Protein AF-A0A963W1P2-F1 (afdb_monomer_lite)

pLDDT: mean 92.72, std 7.2, range [45.53, 98.31]

Structure (mmCIF, N/CA/C/O backbone):
data_AF-A0A963W1P2-F1
#
_entry.id   AF-A0A963W1P2-F1
#
loop_
_atom_site.group_PDB
_atom_site.id
_atom_site.type_symbol
_atom_site.label_atom_id
_atom_site.label_alt_id
_atom_site.label_comp_id
_atom_site.label_asym_id
_atom_site.label_entity_id
_atom_site.label_seq_id
_atom_site.pdbx_PDB_ins_code
_atom_site.Cartn_x
_atom_site.Cartn_y
_atom_site.Cartn_z
_atom_site.occupancy
_atom_site.B_iso_or_equiv
_atom_site.auth_seq_id
_atom_site.auth_comp_id
_atom_site.auth_asym_id
_atom_site.auth_atom_id
_atom_site.pdbx_PDB_model_num
ATOM 1 N N . ALA A 1 1 ? 12.359 -0.792 -7.340 1.00 78.50 1 ALA A N 1
ATOM 2 C CA . ALA A 1 1 ? 10.999 -1.278 -7.625 1.00 78.50 1 ALA A CA 1
ATOM 3 C C . ALA A 1 1 ? 10.485 -0.554 -8.871 1.00 78.50 1 ALA A C 1
ATOM 5 O O . ALA A 1 1 ? 10.900 0.586 -9.088 1.00 78.50 1 ALA A O 1
ATOM 6 N N . PHE A 1 2 ? 9.714 -1.215 -9.735 1.00 89.19 2 PHE A N 1
ATOM 7 C CA . PHE A 1 2 ? 9.326 -0.675 -11.051 1.00 89.19 2 PHE A CA 1
ATOM 8 C C . PHE A 1 2 ? 8.396 0.538 -10.922 1.00 89.19 2 PHE A C 1
ATOM 10 O O . PHE A 1 2 ? 8.550 1.524 -11.626 1.00 89.19 2 PHE A O 1
ATOM 17 N N . GLU A 1 3 ? 7.524 0.527 -9.925 1.00 88.75 3 GLU A N 1
ATOM 18 C CA . GLU A 1 3 ? 6.626 1.612 -9.541 1.00 88.75 3 GLU A CA 1
ATOM 19 C C . GLU A 1 3 ? 7.328 2.877 -9.026 1.00 88.75 3 GLU A C 1
ATOM 21 O O . GLU A 1 3 ? 6.714 3.937 -8.927 1.00 88.75 3 GLU A O 1
ATOM 26 N N . MET A 1 4 ? 8.624 2.792 -8.714 1.00 87.94 4 MET A N 1
ATOM 27 C CA . MET A 1 4 ? 9.416 3.912 -8.195 1.00 87.94 4 MET A CA 1
ATOM 28 C C . MET A 1 4 ? 10.319 4.567 -9.236 1.00 87.94 4 MET A C 1
ATOM 30 O O . MET A 1 4 ? 11.070 5.483 -8.885 1.00 87.94 4 MET A O 1
ATOM 34 N N . VAL A 1 5 ? 10.274 4.096 -10.484 1.00 92.94 5 VAL A N 1
ATOM 35 C CA . VAL A 1 5 ? 11.046 4.701 -11.570 1.00 92.94 5 VAL A CA 1
ATOM 36 C C . VAL A 1 5 ? 10.636 6.155 -11.765 1.00 92.94 5 VAL A C 1
ATOM 38 O O . VAL A 1 5 ? 9.466 6.519 -11.662 1.00 92.94 5 VAL A O 1
ATOM 41 N N . ARG A 1 6 ? 11.621 6.999 -12.049 1.00 93.06 6 ARG A N 1
ATOM 42 C CA . ARG A 1 6 ? 11.437 8.433 -12.275 1.00 93.06 6 ARG A CA 1
ATOM 43 C C . ARG A 1 6 ? 11.659 8.807 -13.723 1.00 93.06 6 ARG A C 1
ATOM 45 O O . ARG A 1 6 ? 11.109 9.810 -14.171 1.00 93.06 6 ARG A O 1
ATOM 52 N N . HIS A 1 7 ? 12.458 8.028 -14.449 1.00 95.19 7 HIS A N 1
ATOM 53 C CA . HIS A 1 7 ? 12.882 8.340 -15.812 1.00 95.19 7 HIS A CA 1
ATOM 54 C C . HIS A 1 7 ? 12.846 7.083 -16.699 1.00 95.19 7 HIS A C 1
ATOM 56 O O . HIS A 1 7 ? 13.136 5.988 -16.208 1.00 95.19 7 HIS A O 1
ATOM 62 N N . PRO A 1 8 ? 12.602 7.212 -18.018 1.00 95.38 8 PRO A N 1
ATOM 63 C CA . PRO A 1 8 ? 12.643 6.079 -18.946 1.00 95.38 8 PRO A CA 1
ATOM 64 C C . PRO A 1 8 ? 13.979 5.318 -18.928 1.00 95.38 8 PRO A C 1
ATOM 66 O O . PRO A 1 8 ? 14.018 4.107 -19.129 1.00 95.38 8 PRO A O 1
ATOM 69 N N . ALA A 1 9 ? 15.090 5.999 -18.633 1.00 94.31 9 ALA A N 1
ATOM 70 C CA . ALA A 1 9 ? 16.396 5.358 -18.485 1.00 94.31 9 ALA A CA 1
ATOM 71 C C . ALA A 1 9 ? 16.424 4.318 -17.347 1.00 94.31 9 ALA A C 1
ATOM 73 O O . ALA A 1 9 ? 17.044 3.265 -17.491 1.00 94.31 9 ALA A O 1
ATOM 74 N N . GLU A 1 10 ? 15.717 4.574 -16.243 1.00 94.44 10 GLU A N 1
ATOM 75 C CA . GLU A 1 10 ? 15.610 3.635 -15.121 1.00 94.44 10 GLU A CA 1
ATOM 76 C C . GLU A 1 10 ? 14.755 2.419 -15.496 1.00 94.44 10 GLU A C 1
ATOM 78 O O . GLU A 1 10 ? 15.086 1.295 -15.123 1.00 94.44 10 GLU A O 1
ATOM 83 N N . VAL A 1 11 ? 13.705 2.621 -16.300 1.00 93.56 11 VAL A N 1
ATOM 84 C CA . VAL A 1 11 ? 12.916 1.524 -16.880 1.00 93.56 11 VAL A CA 1
ATOM 85 C C . VAL A 1 11 ? 13.792 0.675 -17.805 1.00 93.56 11 VAL A C 1
ATOM 87 O O . VAL A 1 11 ? 13.844 -0.545 -17.669 1.00 93.56 11 VAL A O 1
ATOM 90 N N . ALA A 1 12 ? 14.544 1.301 -18.713 1.00 92.62 12 ALA A N 1
ATOM 91 C CA . ALA A 1 12 ? 15.438 0.588 -19.625 1.00 92.62 12 ALA A CA 1
ATOM 92 C C . ALA A 1 12 ? 16.503 -0.238 -18.882 1.00 92.62 12 ALA A C 1
ATOM 94 O O . ALA A 1 12 ? 16.825 -1.346 -19.313 1.00 92.62 12 ALA A O 1
ATOM 95 N N . ALA A 1 13 ? 17.009 0.275 -17.755 1.00 92.38 13 ALA A N 1
ATOM 96 C CA . ALA A 1 13 ? 17.951 -0.435 -16.894 1.00 92.38 13 ALA A CA 1
ATOM 97 C C . ALA A 1 13 ? 17.329 -1.672 -16.219 1.00 92.38 13 ALA A C 1
ATOM 99 O O . ALA A 1 13 ? 18.024 -2.666 -16.017 1.00 92.38 13 ALA A O 1
ATOM 100 N N . GLN A 1 14 ? 16.029 -1.642 -15.904 1.00 91.12 14 GLN A N 1
ATOM 101 C CA . GLN A 1 14 ? 15.315 -2.791 -15.334 1.00 91.12 14 GLN A CA 1
ATOM 102 C C . GLN A 1 14 ? 14.980 -3.867 -16.383 1.00 91.12 14 GLN A C 1
ATOM 104 O O . GLN A 1 14 ? 14.997 -5.055 -16.065 1.00 91.12 14 GLN A O 1
ATOM 109 N N . PHE A 1 15 ? 14.731 -3.482 -17.641 1.00 92.81 15 PHE A N 1
ATOM 110 C CA . PHE A 1 15 ? 14.340 -4.393 -18.730 1.00 92.81 15 PHE A CA 1
ATOM 111 C C . PHE A 1 15 ? 15.453 -4.561 -19.784 1.00 92.81 15 PHE A C 1
ATOM 113 O O . PHE A 1 15 ? 15.332 -4.135 -20.944 1.00 92.81 15 PHE A O 1
ATOM 120 N N . MET A 1 16 ? 16.553 -5.202 -19.371 1.00 87.56 16 MET A N 1
ATOM 121 C CA . MET A 1 16 ? 17.752 -5.412 -20.194 1.00 87.56 16 MET A CA 1
ATOM 122 C C . MET A 1 16 ? 17.491 -6.274 -21.450 1.00 87.56 16 MET A C 1
ATOM 124 O O . MET A 1 16 ? 16.724 -7.233 -21.378 1.00 87.56 16 MET A O 1
ATOM 128 N N . PRO A 1 17 ? 18.170 -6.018 -22.590 1.00 85.50 17 PRO A N 1
ATOM 129 C CA . PRO A 1 17 ? 17.886 -6.683 -23.871 1.00 85.50 17 PRO A CA 1
ATOM 130 C C . PRO A 1 17 ? 17.949 -8.219 -23.862 1.00 85.50 17 PRO A C 1
ATOM 132 O O . PRO A 1 17 ? 17.195 -8.853 -24.588 1.00 85.50 17 PRO A O 1
ATOM 135 N N . GLY A 1 18 ? 18.811 -8.829 -23.040 1.00 88.19 18 GLY A N 1
ATOM 136 C CA . GLY A 1 18 ? 19.000 -10.288 -23.018 1.00 88.19 18 GLY A CA 1
ATOM 137 C C . GLY A 1 18 ? 17.862 -11.084 -22.366 1.00 88.19 18 GLY A C 1
ATOM 138 O O . GLY A 1 18 ? 17.723 -12.272 -22.632 1.00 88.19 18 GLY A O 1
ATOM 139 N N . CYS A 1 19 ? 17.044 -10.446 -21.524 1.00 89.25 19 CYS A N 1
ATOM 140 C CA . CYS A 1 19 ? 15.929 -11.085 -20.816 1.00 89.25 19 CYS A CA 1
ATOM 141 C C . CYS A 1 19 ? 14.630 -10.268 -20.875 1.00 89.25 19 CYS A C 1
ATOM 143 O O . CYS A 1 19 ? 13.676 -10.589 -20.165 1.00 89.25 19 CYS A O 1
ATOM 145 N N . ARG A 1 20 ? 14.581 -9.227 -21.718 1.00 92.88 20 ARG A N 1
ATOM 146 C CA . ARG A 1 20 ? 13.488 -8.247 -21.770 1.00 92.88 20 ARG A CA 1
ATOM 147 C C . ARG A 1 20 ? 12.124 -8.908 -21.890 1.00 92.88 20 ARG A C 1
ATOM 149 O O . ARG A 1 20 ? 11.265 -8.630 -21.066 1.00 92.88 20 ARG A O 1
ATOM 156 N N . ASP A 1 21 ? 11.939 -9.802 -22.853 1.00 93.69 21 ASP A N 1
ATOM 157 C CA . ASP A 1 21 ? 10.628 -10.408 -23.115 1.00 93.69 21 ASP A CA 1
ATOM 158 C C . ASP A 1 21 ? 10.130 -11.234 -21.922 1.00 93.69 21 ASP A C 1
ATOM 160 O O . ASP A 1 21 ? 8.964 -11.153 -21.536 1.00 93.69 21 ASP A O 1
ATOM 164 N N . GLN A 1 22 ? 11.033 -11.980 -21.278 1.00 94.62 22 GLN A N 1
ATOM 165 C CA . GLN A 1 22 ? 10.718 -12.767 -20.085 1.00 94.62 22 GLN A CA 1
ATOM 166 C C . GLN A 1 22 ? 10.423 -11.864 -18.883 1.00 94.62 22 GLN A C 1
ATOM 168 O O . GLN A 1 22 ? 9.463 -12.112 -18.155 1.00 94.62 22 GLN A O 1
ATOM 173 N N . ALA A 1 23 ? 11.208 -10.800 -18.695 1.00 94.06 23 ALA A N 1
ATOM 174 C CA . ALA A 1 23 ? 11.001 -9.819 -17.635 1.00 94.06 23 ALA A CA 1
ATOM 175 C C . ALA A 1 23 ? 9.672 -9.067 -17.812 1.00 94.06 23 ALA A C 1
ATOM 177 O O . ALA A 1 23 ? 8.923 -8.912 -16.850 1.00 94.06 23 ALA A O 1
ATOM 178 N N . VAL A 1 24 ? 9.328 -8.667 -19.040 1.00 95.94 24 VAL A N 1
ATOM 179 C CA . VAL A 1 24 ? 8.042 -8.036 -19.375 1.00 95.94 24 VAL A CA 1
ATOM 180 C C . VAL A 1 24 ? 6.885 -8.992 -19.121 1.00 95.94 24 VAL A C 1
ATOM 182 O O . VAL A 1 24 ? 5.902 -8.597 -18.497 1.00 95.94 24 VAL A O 1
ATOM 185 N N . ALA A 1 25 ? 6.990 -10.252 -19.552 1.00 96.19 25 ALA A N 1
ATOM 186 C CA . ALA A 1 25 ? 5.950 -11.251 -19.321 1.00 96.19 25 ALA A CA 1
ATOM 187 C C . ALA A 1 25 ? 5.747 -11.530 -17.822 1.00 96.19 25 ALA A C 1
ATOM 189 O O . ALA A 1 25 ? 4.609 -11.574 -17.346 1.00 96.19 25 ALA A O 1
ATOM 190 N N . ALA A 1 26 ? 6.840 -11.668 -17.066 1.00 95.06 26 ALA A N 1
ATOM 191 C CA . ALA A 1 26 ? 6.802 -11.860 -15.621 1.00 95.06 26 ALA A CA 1
ATOM 192 C C . ALA A 1 26 ? 6.185 -10.651 -14.906 1.00 95.06 26 ALA A C 1
ATOM 194 O O . ALA A 1 26 ? 5.271 -10.831 -14.102 1.00 95.06 26 ALA A O 1
ATOM 195 N N . GLN A 1 27 ? 6.614 -9.431 -15.244 1.00 96.56 27 GLN A N 1
ATOM 196 C CA . GLN A 1 27 ? 6.074 -8.208 -14.652 1.00 96.56 27 GLN A CA 1
ATOM 197 C C . GLN A 1 27 ? 4.596 -8.027 -15.004 1.00 96.56 27 GLN A C 1
ATOM 199 O O . GLN A 1 27 ? 3.793 -7.751 -14.123 1.00 96.56 27 GLN A O 1
ATOM 204 N N . THR A 1 28 ? 4.209 -8.253 -16.261 1.00 97.25 28 THR A N 1
ATOM 205 C CA . THR A 1 28 ? 2.806 -8.178 -16.701 1.00 97.25 28 THR A CA 1
ATOM 206 C C . THR A 1 28 ? 1.937 -9.154 -15.913 1.00 97.25 28 THR A C 1
ATOM 208 O O . THR A 1 28 ? 0.869 -8.787 -15.429 1.00 97.25 28 THR A O 1
ATOM 211 N N . LYS A 1 29 ? 2.403 -10.397 -15.731 1.00 96.94 29 LYS A N 1
ATOM 212 C CA . LYS A 1 29 ? 1.700 -11.389 -14.910 1.00 96.94 29 LYS A CA 1
ATOM 213 C C . LYS A 1 29 ? 1.616 -10.955 -13.445 1.00 96.94 29 LYS A C 1
ATOM 215 O O . LYS A 1 29 ? 0.560 -11.114 -12.841 1.00 96.94 29 LYS A O 1
ATOM 220 N N . GLY A 1 30 ? 2.696 -10.402 -12.894 1.00 96.19 30 GLY A N 1
ATOM 221 C CA . GLY A 1 30 ? 2.728 -9.841 -11.543 1.00 96.19 30 GLY A CA 1
ATOM 222 C C . GLY A 1 30 ? 1.689 -8.735 -11.350 1.00 96.19 30 GLY A C 1
ATOM 223 O O . GLY A 1 30 ? 0.897 -8.814 -10.419 1.00 96.19 30 GLY A O 1
ATOM 224 N N . LEU A 1 31 ? 1.617 -7.780 -12.281 1.00 96.88 31 LEU A N 1
ATOM 225 C CA . LEU A 1 31 ? 0.632 -6.693 -12.257 1.00 96.88 31 LEU A CA 1
ATOM 226 C C . LEU A 1 31 ? -0.803 -7.226 -12.339 1.00 96.88 31 LEU A C 1
ATOM 228 O O . LEU A 1 31 ? -1.668 -6.768 -11.608 1.00 96.88 31 LEU A O 1
ATOM 232 N N . TRP A 1 32 ? -1.077 -8.241 -13.164 1.00 97.44 32 TRP A N 1
ATOM 233 C CA . TRP A 1 32 ? -2.414 -8.850 -13.204 1.00 97.44 32 TRP A CA 1
ATOM 234 C C . TRP A 1 32 ? -2.790 -9.581 -11.912 1.00 97.44 32 TRP A C 1
ATOM 236 O O . TRP A 1 32 ? -3.947 -9.517 -11.493 1.00 97.44 32 TRP A O 1
ATOM 246 N N . LEU A 1 33 ? -1.835 -10.262 -11.272 1.00 96.69 33 LEU A N 1
ATOM 247 C CA . LEU A 1 33 ? -2.049 -10.870 -9.955 1.00 96.69 33 LEU A CA 1
ATOM 248 C C . LEU A 1 33 ? -2.311 -9.809 -8.884 1.00 96.69 33 LEU A C 1
ATOM 250 O O . LEU A 1 33 ? -3.141 -10.027 -8.001 1.00 96.69 33 LEU A O 1
ATOM 254 N N . ASP A 1 34 ? -1.642 -8.665 -8.979 1.00 93.50 34 ASP A N 1
ATOM 255 C CA . ASP A 1 34 ? -1.853 -7.538 -8.080 1.00 93.50 34 ASP A CA 1
ATOM 256 C C . ASP A 1 34 ? -3.251 -6.921 -8.272 1.00 93.50 34 ASP A C 1
ATOM 258 O O . ASP A 1 34 ? -4.057 -6.879 -7.340 1.00 93.50 34 ASP A O 1
ATOM 262 N N . ILE A 1 35 ? -3.593 -6.585 -9.523 1.00 96.00 35 ILE A N 1
ATOM 263 C CA . ILE A 1 35 ? -4.878 -6.006 -9.947 1.00 96.00 35 ILE A CA 1
ATOM 264 C C . ILE A 1 35 ? -6.072 -6.864 -9.517 1.00 96.00 35 ILE A C 1
ATOM 266 O O . ILE A 1 35 ? -7.059 -6.325 -9.012 1.00 96.00 35 ILE A O 1
ATOM 270 N N . LEU A 1 36 ? -6.013 -8.179 -9.757 1.00 96.44 36 LEU A N 1
ATOM 271 C CA . LEU A 1 36 ? -7.154 -9.086 -9.576 1.00 96.44 36 LEU A CA 1
ATOM 272 C C . LEU A 1 36 ? -7.165 -9.788 -8.218 1.00 96.44 36 LEU A C 1
ATOM 274 O O . LEU A 1 36 ? -8.220 -10.230 -7.766 1.00 96.44 36 LEU A O 1
ATOM 278 N N . GLY A 1 37 ? -6.001 -9.935 -7.592 1.00 94.56 37 GLY A N 1
ATOM 279 C CA . GLY A 1 37 ? -5.827 -10.705 -6.368 1.00 94.56 37 GLY A CA 1
ATOM 280 C C . GLY A 1 37 ? -5.483 -9.816 -5.188 1.00 94.56 37 GLY A C 1
ATOM 281 O O . GLY A 1 37 ? -6.311 -9.617 -4.299 1.00 94.56 37 GLY A O 1
ATOM 282 N N . PHE A 1 38 ? -4.260 -9.293 -5.167 1.00 91.56 38 PHE A N 1
ATOM 283 C CA . PHE A 1 38 ? -3.718 -8.633 -3.981 1.00 91.56 38 PHE A CA 1
ATOM 284 C C . PHE A 1 38 ? -4.486 -7.360 -3.605 1.00 91.56 38 PHE A C 1
ATOM 286 O O . PHE A 1 38 ? -4.998 -7.292 -2.485 1.00 91.56 38 PHE A O 1
ATOM 293 N N . VAL A 1 39 ? -4.653 -6.399 -4.524 1.00 93.88 39 VAL A N 1
ATOM 294 C CA . VAL A 1 39 ? -5.347 -5.130 -4.237 1.00 93.88 39 VAL A CA 1
ATOM 295 C C . VAL A 1 39 ? -6.783 -5.370 -3.750 1.00 93.88 39 VAL A C 1
ATOM 297 O O . VAL A 1 39 ? -7.137 -4.830 -2.694 1.00 93.88 39 VAL A O 1
ATOM 300 N N . PRO A 1 40 ? -7.618 -6.201 -4.416 1.00 96.25 40 PRO A N 1
ATOM 301 C CA . PRO A 1 40 ? -8.967 -6.491 -3.934 1.00 96.25 40 PRO A CA 1
ATOM 302 C C . PRO A 1 40 ? -8.994 -7.174 -2.564 1.00 96.25 40 PRO A C 1
ATOM 304 O O . PRO A 1 40 ? -9.760 -6.758 -1.694 1.00 96.25 40 PRO A O 1
ATOM 307 N N . VAL A 1 41 ? -8.162 -8.199 -2.348 1.00 95.12 41 VAL A N 1
ATOM 308 C CA . VAL A 1 41 ? -8.158 -8.978 -1.099 1.00 95.12 41 VAL A CA 1
ATOM 309 C C . VAL A 1 41 ? -7.678 -8.136 0.077 1.00 95.12 41 VAL A C 1
ATOM 311 O O . VAL A 1 41 ? -8.317 -8.132 1.131 1.00 95.12 41 VAL A O 1
ATOM 314 N N . TYR A 1 42 ? -6.583 -7.398 -0.096 1.00 93.25 42 TYR A N 1
ATOM 315 C CA . TYR A 1 42 ? -6.030 -6.552 0.955 1.00 93.25 42 TYR A CA 1
ATOM 316 C C . TYR A 1 42 ? -6.984 -5.399 1.298 1.00 93.25 42 TYR A C 1
ATOM 318 O O . TYR A 1 42 ? -7.291 -5.172 2.470 1.00 93.25 42 TYR A O 1
ATOM 326 N N . SER A 1 43 ? -7.564 -4.744 0.287 1.00 96.31 43 SER A N 1
ATOM 327 C CA . SER A 1 43 ? -8.568 -3.692 0.502 1.00 96.31 43 SER A CA 1
ATOM 328 C C . SER A 1 43 ? -9.814 -4.227 1.210 1.00 96.31 43 SER A C 1
ATOM 330 O O . SER A 1 43 ? -10.299 -3.612 2.162 1.00 96.31 43 SER A O 1
ATOM 332 N N . ALA A 1 44 ? -10.317 -5.395 0.795 1.00 96.44 44 ALA A N 1
ATOM 333 C CA . ALA A 1 44 ? -11.455 -6.040 1.440 1.00 96.44 44 ALA A CA 1
ATOM 334 C C . ALA A 1 44 ? -11.159 -6.375 2.906 1.00 96.44 44 ALA A C 1
ATOM 336 O O . ALA A 1 44 ? -12.000 -6.103 3.763 1.00 96.44 44 ALA A O 1
ATOM 337 N N . LEU A 1 45 ? -9.967 -6.899 3.216 1.00 95.19 45 LEU A N 1
ATOM 338 C CA . LEU A 1 45 ? -9.547 -7.163 4.592 1.00 95.19 45 LEU A CA 1
ATOM 339 C C . LEU A 1 45 ? -9.642 -5.892 5.446 1.00 95.19 45 LEU A C 1
ATOM 341 O O . LEU A 1 45 ? -10.339 -5.899 6.459 1.00 95.19 45 LEU A O 1
ATOM 345 N N . LEU A 1 46 ? -9.007 -4.794 5.022 1.00 96.19 46 LEU A N 1
ATOM 346 C CA . LEU A 1 46 ? -9.009 -3.537 5.778 1.00 96.19 46 LEU A CA 1
ATOM 347 C C . LEU A 1 46 ? -10.425 -2.970 5.960 1.00 96.19 46 LEU A C 1
ATOM 349 O O . LEU A 1 46 ? -10.794 -2.562 7.065 1.00 96.19 46 LEU A O 1
ATOM 353 N N . ILE A 1 47 ? -11.242 -2.985 4.901 1.00 97.19 47 ILE A N 1
ATOM 354 C CA . ILE A 1 47 ? -12.636 -2.519 4.942 1.00 97.19 47 ILE A CA 1
ATOM 355 C C . ILE A 1 47 ? -13.460 -3.356 5.923 1.00 97.19 47 ILE A C 1
ATOM 357 O O . ILE A 1 47 ? -14.194 -2.799 6.740 1.00 97.19 47 ILE A O 1
ATOM 361 N N . LEU A 1 48 ? -13.333 -4.685 5.881 1.00 95.25 48 LEU A N 1
ATOM 362 C CA . LEU A 1 48 ? -14.051 -5.586 6.782 1.00 95.25 48 LEU A CA 1
ATOM 363 C C . LEU A 1 48 ? -13.589 -5.419 8.233 1.00 95.25 48 LEU A C 1
ATOM 365 O O . LEU A 1 48 ? -14.425 -5.413 9.139 1.00 95.25 48 LEU A O 1
ATOM 369 N N . THR A 1 49 ? -12.289 -5.225 8.468 1.00 93.25 49 THR A N 1
ATOM 370 C CA . THR A 1 49 ? -11.749 -4.930 9.800 1.00 93.25 49 THR A CA 1
ATOM 371 C C . THR A 1 49 ? -12.325 -3.626 10.351 1.00 93.25 49 THR A C 1
ATOM 373 O O . THR A 1 49 ? -12.826 -3.608 11.475 1.00 93.25 49 THR A O 1
ATOM 376 N N . LEU A 1 50 ? -12.332 -2.548 9.563 1.00 94.31 50 LEU A N 1
ATOM 377 C CA . LEU A 1 50 ? -12.949 -1.276 9.953 1.00 94.31 50 LEU A CA 1
ATOM 378 C C . LEU A 1 50 ? -14.459 -1.424 10.186 1.00 94.31 50 LEU A C 1
ATOM 380 O O . LEU A 1 50 ? -14.979 -0.924 11.182 1.00 94.31 50 LEU A O 1
ATOM 384 N N . GLY A 1 51 ? -15.151 -2.173 9.324 1.00 93.69 51 GLY A N 1
ATOM 385 C CA . GLY A 1 51 ? -16.574 -2.483 9.458 1.00 93.69 51 GLY A CA 1
ATOM 386 C C . GLY A 1 51 ? -16.905 -3.223 10.757 1.00 93.69 51 GLY A C 1
ATOM 387 O O . GLY A 1 51 ? -17.883 -2.899 11.434 1.00 93.69 51 GLY A O 1
ATOM 388 N N . ALA A 1 52 ? -16.057 -4.169 11.164 1.00 89.88 52 ALA A N 1
ATOM 389 C CA . ALA A 1 52 ? -16.209 -4.891 12.425 1.00 89.88 52 ALA A CA 1
ATOM 390 C C . ALA A 1 52 ? -16.082 -3.972 13.656 1.00 89.88 52 ALA A C 1
ATOM 392 O O . ALA A 1 52 ? -16.736 -4.223 14.672 1.00 89.88 52 ALA A O 1
ATOM 393 N N . LEU A 1 53 ? -15.297 -2.895 13.554 1.00 87.25 53 LEU A N 1
ATOM 394 C CA . LEU A 1 53 ? -15.052 -1.923 14.626 1.00 87.25 53 LEU A CA 1
ATOM 395 C C . LEU A 1 53 ? -16.144 -0.842 14.742 1.00 87.25 53 LEU A C 1
ATOM 397 O O . LEU A 1 53 ? -16.189 -0.113 15.728 1.00 87.25 53 LEU A O 1
ATOM 401 N N . MET A 1 54 ? -17.083 -0.746 13.792 1.00 88.69 54 MET A N 1
ATOM 402 C CA . MET A 1 54 ? -18.125 0.300 13.778 1.00 88.69 54 MET A CA 1
ATOM 403 C C . MET A 1 54 ? -19.142 0.226 14.934 1.00 88.69 54 MET A C 1
ATOM 405 O O . MET A 1 54 ? -19.947 1.145 15.091 1.00 88.69 54 MET A O 1
ATOM 409 N N . ARG A 1 55 ? -19.156 -0.858 15.720 1.00 78.94 55 ARG A N 1
ATOM 410 C CA . ARG A 1 55 ? -20.237 -1.177 16.673 1.00 78.94 55 ARG A CA 1
ATOM 411 C C . ARG A 1 55 ? -20.146 -0.461 18.027 1.00 78.94 55 ARG A C 1
ATOM 413 O O . ARG A 1 55 ? -21.024 -0.659 18.856 1.00 78.94 55 ARG A O 1
ATOM 420 N N . GLU A 1 56 ? -19.115 0.349 18.267 1.00 74.50 56 GLU A N 1
ATOM 421 C CA . GLU A 1 56 ? -18.851 0.912 19.601 1.00 74.50 56 GLU A CA 1
ATOM 422 C C . GLU A 1 56 ? -19.565 2.242 19.885 1.00 74.50 56 GLU A C 1
ATOM 424 O O . GLU A 1 56 ? -20.244 2.383 20.897 1.00 74.50 56 GLU A O 1
ATOM 429 N N . SER A 1 57 ? -19.385 3.253 19.029 1.00 87.38 57 SER A N 1
ATOM 430 C CA . SER A 1 57 ? -19.934 4.600 19.243 1.00 87.38 57 SER A CA 1
ATOM 431 C C . SER A 1 57 ? -20.087 5.373 17.933 1.00 87.38 57 SER A C 1
ATOM 433 O O . SER A 1 57 ? -19.462 5.040 16.924 1.00 87.38 57 SER A O 1
ATOM 435 N N . ALA A 1 58 ? -20.876 6.454 17.940 1.00 90.44 58 ALA A N 1
ATOM 436 C CA . ALA A 1 58 ? -21.056 7.310 16.764 1.00 90.44 58 ALA A CA 1
ATOM 437 C C . ALA A 1 58 ? -19.734 7.927 16.266 1.00 90.44 58 ALA A C 1
ATOM 439 O O . ALA A 1 58 ? -19.526 8.051 15.060 1.00 90.44 58 ALA A O 1
ATOM 440 N N . GLN A 1 59 ? -18.823 8.277 17.180 1.00 91.06 59 GLN A N 1
ATOM 441 C CA . GLN A 1 59 ? -17.502 8.800 16.830 1.00 91.06 59 GLN A CA 1
ATOM 442 C C . GLN A 1 59 ? -16.623 7.719 16.191 1.00 91.06 59 GLN A C 1
ATOM 444 O O . GLN A 1 59 ? -16.041 7.960 15.135 1.00 91.06 59 GLN A O 1
ATOM 449 N N . VAL A 1 60 ? -16.573 6.519 16.780 1.00 91.00 60 VAL A N 1
ATOM 450 C CA . VAL A 1 60 ? -15.830 5.376 16.218 1.00 91.00 60 VAL A CA 1
ATOM 451 C C . VAL A 1 60 ? -16.366 5.014 14.837 1.00 91.00 60 VAL A C 1
ATOM 453 O O . VAL A 1 60 ? -15.588 4.821 13.908 1.00 91.00 60 VAL A O 1
ATOM 456 N N . ARG A 1 61 ? -17.690 5.021 14.661 1.00 93.56 61 ARG A N 1
ATOM 457 C CA . ARG A 1 61 ? -18.330 4.791 13.364 1.00 93.56 61 ARG A CA 1
ATOM 458 C C . ARG A 1 61 ? -17.867 5.794 12.304 1.00 93.56 61 ARG A C 1
ATOM 460 O O . ARG A 1 61 ? -17.582 5.385 11.185 1.00 93.56 61 ARG A O 1
ATOM 467 N N . ARG A 1 62 ? -17.775 7.088 12.637 1.00 94.56 62 ARG A N 1
ATOM 468 C CA . ARG A 1 62 ? -17.278 8.120 11.706 1.00 94.56 62 ARG A CA 1
ATOM 469 C C . ARG A 1 62 ? -15.814 7.888 11.330 1.00 94.56 62 ARG A C 1
ATOM 471 O O . ARG A 1 62 ? -15.485 7.975 10.154 1.00 94.56 62 ARG A O 1
ATOM 478 N N . LEU A 1 63 ? -14.965 7.553 12.304 1.00 94.50 63 LEU A N 1
ATOM 479 C CA . LEU A 1 63 ? -13.553 7.240 12.056 1.00 94.50 63 LEU A CA 1
ATOM 480 C C . LEU A 1 63 ? -13.392 5.991 11.182 1.00 94.50 63 LEU A C 1
ATOM 482 O O . LEU A 1 63 ? -12.606 6.002 10.241 1.00 94.50 63 LEU A O 1
ATOM 486 N N . ALA A 1 64 ? -14.175 4.945 11.444 1.00 94.75 64 ALA A N 1
ATOM 487 C CA . ALA A 1 64 ? -14.165 3.728 10.643 1.00 94.75 64 ALA A CA 1
ATOM 488 C C . ALA A 1 64 ? -14.612 3.988 9.196 1.00 94.75 64 ALA A C 1
ATOM 490 O O . ALA A 1 64 ? -13.968 3.515 8.266 1.00 94.75 64 ALA A O 1
ATOM 491 N N . LEU A 1 65 ? -15.661 4.794 8.990 1.00 96.62 65 LEU A N 1
ATOM 492 C CA . LEU A 1 65 ? -16.104 5.200 7.651 1.00 96.62 65 LEU A CA 1
ATOM 493 C C . LEU A 1 65 ? -15.049 6.035 6.914 1.00 96.62 65 LEU A C 1
ATOM 495 O O . LEU A 1 65 ? -14.839 5.822 5.723 1.00 96.62 65 LEU A O 1
ATOM 499 N N . ALA A 1 66 ? -14.364 6.946 7.610 1.00 96.25 66 ALA A N 1
ATOM 500 C CA . ALA A 1 66 ? -13.257 7.705 7.031 1.00 96.25 66 ALA A CA 1
ATOM 501 C C . ALA A 1 66 ? -12.096 6.783 6.619 1.00 96.25 66 ALA A C 1
ATOM 503 O O . ALA A 1 66 ? -11.557 6.933 5.527 1.00 96.25 66 ALA A O 1
ATOM 504 N N . GLY A 1 67 ? -11.765 5.787 7.449 1.00 97.25 67 GLY A N 1
ATOM 505 C CA . GLY A 1 67 ? -10.787 4.756 7.106 1.00 97.25 67 GLY A CA 1
ATOM 506 C C . GLY A 1 67 ? -11.202 3.940 5.879 1.00 97.25 67 GLY A C 1
ATOM 507 O O . GLY A 1 67 ? -10.390 3.725 4.989 1.00 97.25 67 GLY A O 1
ATOM 508 N N . ILE A 1 68 ? -12.476 3.542 5.780 1.00 98.00 68 ILE A N 1
ATOM 509 C CA . ILE A 1 68 ? -12.996 2.801 4.619 1.00 98.00 68 ILE A CA 1
ATOM 510 C C . ILE A 1 68 ? -12.871 3.652 3.354 1.00 98.00 68 ILE A C 1
ATOM 512 O O . ILE A 1 68 ? -12.395 3.162 2.334 1.00 98.00 68 ILE A O 1
ATOM 516 N N . ALA A 1 69 ? -13.247 4.931 3.422 1.00 98.06 69 ALA A N 1
ATOM 517 C CA . ALA A 1 69 ? -13.084 5.851 2.303 1.00 98.06 69 ALA A CA 1
ATOM 518 C C . ALA A 1 69 ? -11.608 5.990 1.891 1.00 98.06 69 ALA A C 1
ATOM 520 O O . ALA A 1 69 ? -11.306 5.940 0.701 1.00 98.06 69 ALA A O 1
ATOM 521 N N . ALA A 1 70 ? -10.687 6.091 2.856 1.00 98.00 70 ALA A N 1
ATOM 522 C CA . ALA A 1 70 ? -9.251 6.121 2.588 1.00 98.00 70 ALA A CA 1
ATOM 523 C C . ALA A 1 70 ? -8.772 4.845 1.874 1.00 98.00 70 ALA A C 1
ATOM 525 O O . ALA A 1 70 ? -8.068 4.953 0.875 1.00 98.00 70 ALA A O 1
ATOM 526 N N . VAL A 1 71 ? -9.203 3.658 2.318 1.00 98.25 71 VAL A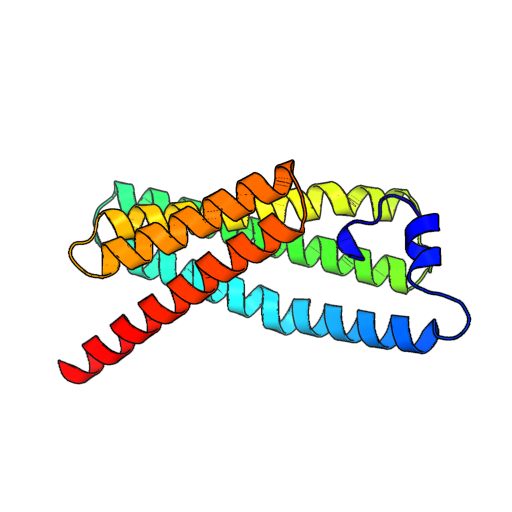 N 1
ATOM 527 C CA . VAL A 1 71 ? -8.867 2.379 1.663 1.00 98.25 71 VAL A CA 1
ATOM 528 C C . VAL A 1 71 ? -9.410 2.324 0.236 1.00 98.25 71 VAL A C 1
ATOM 530 O O . VAL A 1 71 ? -8.691 1.915 -0.668 1.00 98.25 71 VAL A O 1
ATOM 533 N N . VAL A 1 72 ? -10.645 2.776 -0.002 1.00 98.31 72 VA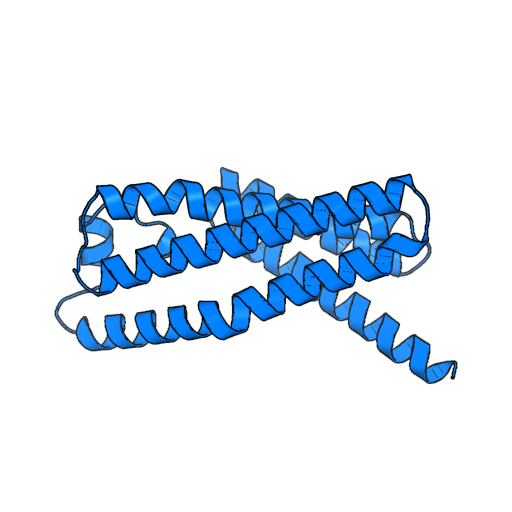L A N 1
ATOM 534 C CA . VAL A 1 72 ? -11.227 2.812 -1.356 1.00 98.31 72 VAL A CA 1
ATOM 535 C C . VAL A 1 72 ? -10.422 3.728 -2.277 1.00 98.31 72 VAL A C 1
ATOM 537 O O . VAL A 1 72 ? -10.089 3.335 -3.392 1.00 98.31 72 VAL A O 1
ATOM 540 N N . VAL A 1 73 ? -10.069 4.932 -1.821 1.00 98.25 73 VAL A N 1
ATOM 541 C CA . VAL A 1 73 ? -9.246 5.858 -2.615 1.00 98.25 73 VAL A CA 1
ATOM 542 C C . VAL A 1 73 ? -7.845 5.286 -2.846 1.00 98.25 73 VAL A C 1
ATOM 544 O O . VAL A 1 73 ? -7.326 5.402 -3.953 1.00 98.25 73 VAL A O 1
ATOM 547 N N . ALA A 1 74 ? -7.255 4.624 -1.848 1.00 97.81 74 ALA A N 1
ATOM 548 C CA . ALA A 1 74 ? -5.968 3.952 -1.991 1.00 97.81 74 ALA A CA 1
ATOM 549 C C . ALA A 1 74 ? -6.018 2.842 -3.047 1.00 97.81 74 ALA A C 1
ATOM 551 O O . ALA A 1 74 ? -5.156 2.794 -3.918 1.00 97.81 74 ALA A O 1
ATOM 552 N N . ALA A 1 75 ? -7.056 2.004 -3.017 1.00 97.69 75 ALA A N 1
ATOM 553 C CA . ALA A 1 75 ? -7.258 0.935 -3.989 1.00 97.69 75 ALA A CA 1
ATOM 554 C C . ALA A 1 75 ? -7.426 1.486 -5.411 1.00 97.69 75 ALA A C 1
ATOM 556 O O . ALA A 1 75 ? -6.860 0.945 -6.353 1.00 97.69 75 ALA A O 1
ATOM 557 N N . LEU A 1 76 ? -8.163 2.589 -5.580 1.00 97.88 76 LEU A N 1
ATOM 558 C CA . LEU A 1 76 ? -8.297 3.255 -6.879 1.00 97.88 76 LEU A CA 1
ATOM 559 C C . LEU A 1 76 ? -6.966 3.840 -7.368 1.00 97.88 76 LEU A C 1
ATOM 561 O O . LEU A 1 76 ? -6.658 3.731 -8.553 1.00 97.88 76 LEU A O 1
ATOM 565 N N . ALA A 1 77 ? -6.172 4.433 -6.471 1.00 97.50 77 ALA A N 1
ATOM 566 C CA . ALA A 1 77 ? -4.834 4.920 -6.797 1.00 97.50 77 ALA A CA 1
ATOM 567 C C . ALA A 1 77 ? -3.902 3.771 -7.222 1.00 97.50 77 ALA A C 1
ATOM 569 O O . ALA A 1 77 ? -3.154 3.926 -8.183 1.00 97.50 77 ALA A O 1
ATOM 570 N N . ASP A 1 78 ? -4.007 2.613 -6.569 1.00 96.56 78 ASP A N 1
ATOM 571 C CA . ASP A 1 78 ? -3.238 1.410 -6.902 1.00 96.56 78 ASP A CA 1
ATOM 572 C C . ASP A 1 78 ? -3.636 0.830 -8.270 1.00 96.56 78 ASP A C 1
ATOM 574 O O . ASP A 1 78 ? -2.796 0.527 -9.111 1.00 96.56 78 ASP A O 1
ATOM 578 N N . GLN A 1 79 ? -4.938 0.767 -8.565 1.00 96.94 79 GLN A N 1
ATOM 579 C CA . GLN A 1 79 ? -5.432 0.353 -9.885 1.00 96.94 79 GLN A CA 1
ATOM 580 C C . GLN A 1 79 ? -4.988 1.324 -10.990 1.00 96.94 79 GLN A C 1
ATOM 582 O O . GLN A 1 79 ? -4.619 0.910 -12.093 1.00 96.94 79 GLN A O 1
ATOM 587 N N . TRP A 1 80 ? -4.989 2.626 -10.695 1.00 96.94 80 TRP A N 1
ATOM 588 C CA . TRP A 1 80 ? -4.482 3.638 -11.614 1.00 96.94 80 TRP A CA 1
ATOM 589 C C . TRP A 1 80 ? -2.991 3.447 -11.897 1.00 96.94 80 TRP A C 1
ATOM 591 O O . TRP A 1 80 ? -2.605 3.383 -13.066 1.00 96.94 80 TRP A O 1
ATOM 601 N N . GLU A 1 81 ? -2.167 3.307 -10.859 1.00 96.38 81 GLU A N 1
ATOM 602 C CA . GLU A 1 81 ? -0.733 3.017 -10.973 1.00 96.38 81 GLU A CA 1
ATOM 603 C C . GLU A 1 81 ? -0.482 1.761 -11.804 1.00 96.38 81 GLU A C 1
ATOM 605 O O . GLU A 1 81 ? 0.244 1.815 -12.795 1.00 96.38 81 GLU A O 1
ATOM 610 N N . ASN A 1 82 ? -1.141 0.656 -11.459 1.00 96.81 82 ASN A N 1
ATOM 611 C CA . ASN A 1 82 ? -1.033 -0.611 -12.168 1.00 96.81 82 ASN A CA 1
ATOM 612 C C . ASN A 1 82 ? -1.347 -0.459 -13.668 1.00 96.81 82 ASN A C 1
ATOM 614 O O . ASN A 1 82 ? -0.637 -1.001 -14.518 1.00 96.81 82 ASN A O 1
ATOM 618 N N . SER A 1 83 ? -2.340 0.365 -14.023 1.00 96.56 83 SER A N 1
ATOM 619 C CA . SER A 1 83 ? -2.633 0.682 -15.427 1.00 96.56 83 SER A CA 1
ATOM 620 C C . SER A 1 83 ? -1.499 1.445 -16.130 1.00 96.56 83 SER A C 1
ATOM 622 O O . SER A 1 83 ? -1.257 1.223 -17.316 1.00 96.56 83 SER A O 1
ATOM 624 N N . ARG A 1 84 ? -0.789 2.340 -15.425 1.00 97.31 84 ARG A N 1
ATOM 625 C CA . ARG A 1 84 ? 0.369 3.072 -15.971 1.00 97.31 84 ARG A CA 1
ATOM 626 C C . ARG A 1 84 ? 1.569 2.154 -16.147 1.00 97.31 84 ARG A C 1
ATOM 628 O O . ARG A 1 84 ? 2.231 2.224 -17.175 1.00 97.31 84 ARG A O 1
ATOM 635 N N . LEU A 1 85 ? 1.812 1.260 -15.190 1.00 97.12 85 LEU A N 1
ATOM 636 C CA . LEU A 1 85 ? 2.875 0.260 -15.284 1.00 97.12 85 LEU A CA 1
ATOM 637 C C . LEU A 1 85 ? 2.653 -0.671 -16.479 1.00 97.12 85 LEU A C 1
ATOM 639 O O . LEU A 1 85 ? 3.581 -0.898 -17.251 1.00 97.12 85 LEU A O 1
ATOM 643 N N . LEU A 1 86 ? 1.416 -1.131 -16.702 1.00 97.56 86 LEU A N 1
ATOM 644 C CA . LEU A 1 86 ? 1.058 -1.891 -17.905 1.00 97.56 86 LEU A CA 1
ATOM 645 C C . LEU A 1 86 ? 1.273 -1.083 -19.194 1.00 97.56 86 LEU A C 1
ATOM 647 O O . LEU A 1 86 ? 1.792 -1.624 -20.169 1.00 97.56 86 LEU A O 1
ATOM 651 N N . ALA A 1 87 ? 0.922 0.207 -19.202 1.00 96.81 87 ALA A N 1
ATOM 652 C CA . ALA A 1 87 ? 1.158 1.077 -20.354 1.00 96.81 87 ALA A CA 1
ATOM 653 C C . ALA A 1 87 ? 2.659 1.237 -20.662 1.00 96.81 87 ALA A C 1
ATOM 655 O O . ALA A 1 87 ? 3.052 1.123 -21.820 1.00 96.81 87 ALA A O 1
ATOM 656 N N . ILE A 1 88 ? 3.501 1.419 -19.638 1.00 96.88 88 ILE A N 1
ATOM 657 C CA . ILE A 1 88 ? 4.964 1.509 -19.785 1.00 96.88 88 ILE A CA 1
ATOM 658 C C . ILE A 1 88 ? 5.540 0.200 -20.337 1.00 96.88 88 ILE A C 1
ATOM 660 O O . ILE A 1 88 ? 6.396 0.229 -21.219 1.00 96.88 88 ILE A O 1
ATOM 664 N N . LEU A 1 89 ? 5.062 -0.955 -19.860 1.00 96.69 89 LEU A N 1
ATOM 665 C CA . LEU A 1 89 ? 5.495 -2.259 -20.377 1.00 96.69 89 LEU A CA 1
ATOM 666 C C . LEU A 1 89 ? 5.123 -2.460 -21.850 1.00 96.69 89 LEU A C 1
ATOM 668 O O . LEU A 1 89 ? 5.879 -3.093 -22.585 1.00 96.69 89 LEU A O 1
ATOM 672 N N . ALA A 1 90 ? 3.989 -1.913 -22.292 1.00 95.38 90 ALA A N 1
ATOM 673 C CA . ALA A 1 90 ? 3.554 -1.999 -23.683 1.00 95.38 90 ALA A CA 1
ATOM 674 C C . ALA A 1 90 ? 4.403 -1.138 -24.638 1.00 95.38 90 ALA A C 1
ATOM 676 O O . ALA A 1 90 ? 4.454 -1.426 -25.833 1.00 95.38 90 ALA A O 1
ATOM 677 N N . THR A 1 91 ? 5.071 -0.095 -24.133 1.00 94.50 91 THR A N 1
ATOM 678 C CA . THR A 1 91 ? 5.821 0.882 -24.942 1.00 94.50 91 THR A CA 1
ATOM 679 C C . THR A 1 91 ? 7.240 1.127 -24.424 1.00 94.50 91 THR A C 1
ATOM 681 O O . THR A 1 91 ? 7.751 2.242 -24.528 1.00 94.50 91 THR A O 1
ATOM 684 N N . LEU A 1 92 ? 7.893 0.094 -23.869 1.00 92.50 92 LEU A N 1
ATOM 685 C CA . LEU A 1 92 ? 9.195 0.210 -23.200 1.00 92.50 92 LEU A CA 1
ATOM 686 C C . LEU A 1 92 ? 10.204 1.101 -23.959 1.00 92.50 92 LEU A C 1
ATOM 688 O O . LEU A 1 92 ? 10.446 0.871 -25.147 1.00 92.50 92 LEU A O 1
ATOM 692 N N . PRO A 1 93 ? 10.868 2.055 -23.275 1.00 93.88 93 PRO A N 1
ATOM 693 C CA . PRO A 1 93 ? 10.835 2.311 -21.826 1.00 93.88 93 PRO A CA 1
ATOM 694 C C . PRO A 1 93 ? 9.662 3.187 -21.335 1.00 93.88 93 PRO A C 1
ATOM 696 O O . PRO A 1 93 ? 9.656 3.582 -20.170 1.00 93.88 93 PRO A O 1
ATOM 699 N N . GLY A 1 94 ? 8.692 3.493 -22.196 1.00 93.25 94 GLY A N 1
ATOM 700 C CA . GLY A 1 94 ? 7.606 4.432 -21.927 1.00 93.25 94 GLY A CA 1
ATOM 701 C C . GLY A 1 94 ? 8.019 5.895 -22.112 1.00 93.25 94 GLY A C 1
ATOM 702 O O . GLY A 1 94 ? 9.163 6.211 -22.452 1.00 93.25 94 GLY A O 1
ATOM 703 N N . ASP A 1 95 ? 7.067 6.798 -21.892 1.00 95.75 95 ASP A N 1
ATOM 704 C CA . ASP A 1 95 ? 7.270 8.245 -21.934 1.00 95.75 95 ASP A CA 1
ATOM 705 C C . ASP A 1 95 ? 7.293 8.869 -20.525 1.00 95.75 95 ASP A C 1
ATOM 707 O O . ASP A 1 95 ? 6.770 8.312 -19.556 1.00 95.75 95 ASP A O 1
ATOM 711 N N . GLN A 1 96 ? 7.895 10.058 -20.414 1.00 96.25 96 GLN A N 1
ATOM 712 C CA . GLN A 1 96 ? 8.035 10.761 -19.136 1.00 96.25 96 GLN A CA 1
ATOM 713 C C . GLN A 1 96 ? 6.679 11.147 -18.527 1.00 96.25 96 GLN A C 1
ATOM 715 O O . GLN A 1 96 ? 6.523 11.065 -17.314 1.00 96.25 96 GLN A O 1
ATOM 720 N N . ALA A 1 97 ? 5.682 11.509 -19.342 1.00 95.81 97 ALA A N 1
ATOM 721 C CA . ALA A 1 97 ? 4.382 11.943 -18.837 1.00 95.81 97 ALA A CA 1
ATOM 722 C C . ALA A 1 97 ? 3.615 10.787 -18.177 1.00 95.81 97 ALA A C 1
ATOM 724 O O . ALA A 1 97 ? 2.898 10.995 -17.196 1.00 95.81 97 ALA A O 1
ATOM 725 N N . THR A 1 98 ? 3.774 9.563 -18.680 1.00 95.12 98 THR A N 1
ATOM 726 C CA . THR A 1 98 ? 3.241 8.351 -18.046 1.00 95.12 98 THR A CA 1
ATOM 727 C C . THR A 1 98 ? 3.976 8.032 -16.739 1.00 95.12 98 THR A C 1
ATOM 729 O O . THR A 1 98 ? 3.331 7.689 -15.748 1.00 95.12 98 THR A O 1
ATOM 732 N N . ILE A 1 99 ? 5.302 8.194 -16.700 1.00 95.94 99 ILE A N 1
ATOM 733 C CA . ILE A 1 99 ? 6.118 7.943 -15.499 1.00 95.94 99 ILE A CA 1
ATOM 734 C C . ILE A 1 99 ? 5.836 8.967 -14.388 1.00 95.94 99 ILE A C 1
ATOM 736 O O . ILE A 1 99 ? 5.706 8.591 -13.223 1.00 95.94 99 ILE A O 1
ATOM 740 N N . ASP A 1 100 ? 5.646 10.242 -14.728 1.00 95.50 100 ASP A N 1
ATOM 741 C CA . ASP A 1 100 ? 5.343 11.308 -13.761 1.00 95.50 100 ASP A CA 1
ATOM 742 C C . ASP A 1 100 ? 4.032 11.061 -12.992 1.00 95.50 100 ASP A C 1
ATOM 744 O O . ASP A 1 100 ? 3.852 11.554 -11.876 1.00 95.50 100 ASP A O 1
ATOM 748 N N . GLN A 1 101 ? 3.124 10.253 -13.552 1.00 94.38 101 GLN A N 1
ATOM 749 C CA . GLN A 1 101 ? 1.875 9.851 -12.900 1.00 94.38 101 GLN A CA 1
ATOM 750 C C . GLN A 1 101 ? 2.073 8.780 -11.812 1.00 94.38 101 GLN A C 1
ATOM 752 O O . GLN A 1 101 ? 1.179 8.608 -10.981 1.00 94.38 101 GLN A O 1
ATOM 757 N N . LEU A 1 102 ? 3.211 8.073 -11.779 1.00 93.56 102 LEU A N 1
ATOM 758 C CA . LEU A 1 102 ? 3.470 7.003 -10.806 1.00 93.56 102 LEU A CA 1
ATOM 759 C C . LEU A 1 102 ? 3.681 7.552 -9.394 1.00 93.56 102 LEU A C 1
ATOM 761 O O . LEU A 1 102 ? 3.051 7.089 -8.449 1.00 93.56 102 LEU A O 1
ATOM 765 N N . ILE A 1 103 ? 4.518 8.583 -9.240 1.00 90.50 103 ILE A N 1
ATOM 766 C CA . ILE A 1 103 ? 4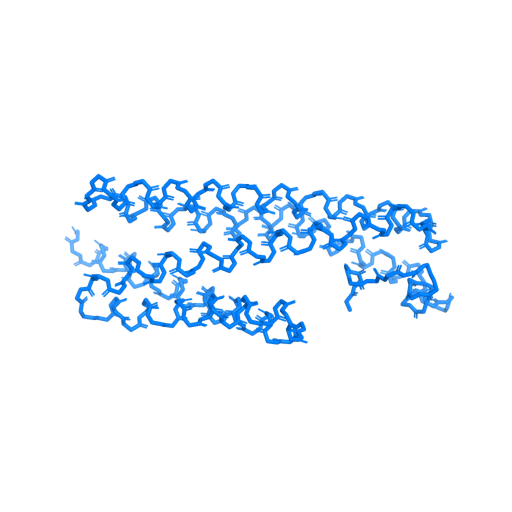.865 9.160 -7.930 1.00 90.50 103 ILE A CA 1
ATOM 767 C C . ILE A 1 103 ? 3.630 9.577 -7.114 1.00 90.50 103 ILE A C 1
ATOM 769 O O . ILE A 1 103 ? 3.544 9.182 -5.945 1.00 90.50 103 ILE A O 1
ATOM 773 N N . PRO A 1 104 ? 2.682 10.373 -7.650 1.00 92.50 104 PRO A N 1
ATOM 774 C CA . PRO A 1 104 ? 1.496 10.738 -6.888 1.00 92.50 104 PRO A CA 1
ATOM 775 C C . PRO A 1 104 ? 0.633 9.514 -6.570 1.00 92.50 104 PRO A C 1
ATOM 777 O O . PRO A 1 104 ? 0.183 9.400 -5.435 1.00 92.50 104 PRO A O 1
ATOM 780 N N . ALA A 1 105 ? 0.462 8.569 -7.502 1.00 93.50 105 ALA A N 1
ATOM 781 C CA . ALA A 1 105 ? -0.340 7.367 -7.270 1.00 93.50 105 ALA A CA 1
ATOM 782 C C . ALA A 1 105 ? 0.243 6.487 -6.147 1.00 93.50 105 ALA A C 1
ATOM 784 O O . ALA A 1 105 ? -0.455 6.181 -5.178 1.00 93.50 105 ALA A O 1
ATOM 785 N N . VAL A 1 106 ? 1.548 6.201 -6.207 1.00 92.12 106 VAL A N 1
ATOM 786 C CA . VAL A 1 106 ? 2.292 5.430 -5.197 1.00 92.12 106 VAL A CA 1
ATOM 787 C C . VAL A 1 106 ? 2.225 6.108 -3.825 1.00 92.12 106 VAL A C 1
ATOM 789 O O . VAL A 1 106 ? 1.983 5.463 -2.803 1.00 92.12 106 VAL A O 1
ATOM 792 N N . ARG A 1 107 ? 2.403 7.434 -3.768 1.00 92.81 107 ARG A N 1
ATOM 793 C CA . ARG A 1 107 ? 2.329 8.179 -2.501 1.00 92.81 107 ARG A CA 1
ATOM 794 C C . ARG A 1 107 ? 0.925 8.196 -1.921 1.00 92.81 107 ARG A C 1
ATOM 796 O O . ARG A 1 107 ? 0.770 8.018 -0.714 1.00 92.81 107 ARG A O 1
ATOM 803 N N . THR A 1 108 ? -0.084 8.394 -2.762 1.00 95.12 108 THR A N 1
ATOM 804 C CA . THR A 1 108 ? -1.482 8.375 -2.341 1.00 95.12 108 THR A CA 1
ATOM 805 C C . THR A 1 108 ? -1.866 7.001 -1.809 1.00 95.12 108 THR A C 1
ATOM 807 O O . THR A 1 108 ? -2.420 6.937 -0.712 1.00 95.12 108 THR A O 1
ATOM 810 N N . LYS A 1 109 ? -1.532 5.907 -2.511 1.00 94.44 109 LYS A N 1
ATOM 811 C CA . LYS A 1 109 ? -1.892 4.560 -2.048 1.00 94.44 109 LYS A CA 1
ATOM 812 C C . LYS A 1 109 ? -1.242 4.240 -0.705 1.00 94.44 109 LYS A C 1
ATOM 814 O O . LYS A 1 109 ? -1.947 3.954 0.257 1.00 94.44 109 LYS A O 1
ATOM 819 N N . PHE A 1 110 ? 0.079 4.383 -0.588 1.00 93.88 110 PHE A N 1
ATOM 820 C CA . PHE A 1 110 ? 0.781 3.974 0.628 1.00 93.88 110 PHE A CA 1
ATOM 821 C C . PHE A 1 110 ? 0.482 4.903 1.806 1.00 93.88 110 PHE A C 1
ATOM 823 O O . PHE A 1 110 ? 0.330 4.433 2.931 1.00 93.88 110 PHE A O 1
ATOM 830 N N . GLY A 1 111 ? 0.314 6.205 1.554 1.00 96.50 111 GLY A N 1
ATOM 831 C CA . GLY A 1 111 ? -0.091 7.160 2.583 1.00 96.50 111 GLY A CA 1
ATOM 832 C C . GLY A 1 111 ? -1.476 6.851 3.159 1.00 96.50 111 GLY A C 1
ATOM 833 O O . GLY A 1 111 ? -1.666 6.862 4.375 1.00 96.50 111 GLY A O 1
ATOM 834 N N . LEU A 1 112 ? -2.449 6.537 2.302 1.00 97.69 112 LEU A N 1
ATOM 835 C CA . LEU A 1 112 ? -3.808 6.225 2.744 1.00 97.69 112 LEU A CA 1
ATOM 836 C C . LEU A 1 112 ? -3.916 4.842 3.398 1.00 97.69 112 LEU A C 1
ATOM 838 O O . LEU A 1 112 ? -4.633 4.712 4.390 1.00 97.69 112 LEU A O 1
ATOM 842 N N . LEU A 1 113 ? -3.188 3.837 2.899 1.00 96.44 113 LEU A N 1
ATOM 843 C CA . LEU A 1 113 ? -3.130 2.513 3.528 1.00 96.44 113 LEU A CA 1
ATOM 844 C C . LEU A 1 113 ? -2.494 2.585 4.919 1.00 96.44 113 LEU A C 1
ATOM 846 O O . LEU A 1 113 ? -3.105 2.125 5.882 1.00 96.44 113 LEU A O 1
ATOM 850 N N . GLY A 1 114 ? -1.345 3.255 5.057 1.00 96.31 114 GLY A N 1
ATOM 851 C CA . GLY A 1 114 ? -0.706 3.453 6.359 1.00 96.31 114 GLY A CA 1
ATOM 852 C C . GLY A 1 114 ? -1.611 4.199 7.346 1.00 96.31 114 GLY A C 1
ATOM 853 O O . GLY A 1 114 ? -1.720 3.814 8.509 1.00 96.31 114 GLY A O 1
ATOM 854 N N . LEU A 1 115 ? -2.348 5.220 6.889 1.00 97.50 115 LEU A N 1
ATOM 855 C CA . LEU A 1 115 ? -3.332 5.915 7.725 1.00 97.50 115 LEU A CA 1
ATOM 856 C C . LEU A 1 115 ? -4.483 4.993 8.161 1.00 97.50 115 LEU A C 1
ATOM 858 O O . LEU A 1 115 ? -4.901 5.038 9.321 1.00 97.50 115 LEU A O 1
ATOM 862 N N . ALA A 1 116 ? -5.000 4.161 7.255 1.00 97.31 116 ALA A N 1
ATOM 863 C CA . ALA A 1 116 ? -6.054 3.203 7.571 1.00 97.31 116 ALA A CA 1
ATOM 864 C C . ALA A 1 116 ? -5.587 2.176 8.615 1.00 97.31 116 ALA A C 1
ATOM 866 O O . ALA A 1 116 ? -6.314 1.908 9.571 1.00 97.31 116 ALA A O 1
ATOM 867 N N . GLU A 1 117 ? -4.360 1.666 8.493 1.00 97.31 117 GLU A N 1
ATOM 868 C CA . GLU A 1 117 ? -3.739 0.776 9.479 1.00 97.31 117 GLU A CA 1
ATOM 869 C C . GLU A 1 117 ? -3.599 1.461 10.844 1.00 97.31 117 GLU A C 1
ATOM 871 O O . GLU A 1 117 ? -4.021 0.905 11.860 1.00 97.31 117 GLU A O 1
ATOM 876 N N . VAL A 1 118 ? -3.114 2.708 10.886 1.00 97.75 118 VAL A N 1
ATOM 877 C CA . VAL A 1 118 ? -3.046 3.491 12.131 1.00 97.75 118 VAL A CA 1
ATOM 878 C C . VAL A 1 118 ? -4.424 3.639 12.772 1.00 97.75 118 VAL A C 1
ATOM 880 O O . VAL A 1 118 ? -4.557 3.446 13.981 1.00 97.75 118 VAL A O 1
ATOM 883 N N . LEU A 1 119 ? -5.465 3.927 11.986 1.00 96.50 119 LEU A N 1
ATOM 884 C CA . LEU A 1 119 ? -6.836 4.022 12.489 1.00 96.50 119 LEU A CA 1
ATOM 885 C C . LEU A 1 119 ? -7.336 2.681 13.043 1.00 96.50 119 LEU A C 1
ATOM 887 O O . LEU A 1 119 ? -7.879 2.650 14.148 1.00 96.50 119 LEU A O 1
ATOM 891 N N . ILE A 1 120 ? -7.124 1.571 12.329 1.00 95.69 120 ILE A N 1
ATOM 892 C CA . ILE A 1 120 ? -7.484 0.223 12.799 1.00 95.69 120 ILE A CA 1
ATOM 893 C C . ILE A 1 120 ? -6.792 -0.081 14.130 1.00 95.69 120 ILE A C 1
ATOM 895 O O . ILE A 1 120 ? -7.442 -0.545 15.074 1.00 95.69 120 ILE A O 1
ATOM 899 N N . GLY A 1 121 ? -5.488 0.187 14.215 1.00 95.94 121 GLY A N 1
ATOM 900 C CA . GLY A 1 121 ? -4.694 -0.035 15.416 1.00 95.94 121 GLY A CA 1
ATOM 901 C C . GLY A 1 121 ? -5.151 0.842 16.581 1.00 95.94 121 GLY A C 1
ATOM 902 O O . GLY A 1 121 ? -5.371 0.338 17.681 1.00 95.94 121 GLY A O 1
ATOM 903 N N . ALA A 1 122 ? -5.401 2.130 16.337 1.00 95.12 122 ALA A N 1
ATOM 904 C CA . ALA A 1 122 ? -5.906 3.070 17.337 1.00 95.12 122 ALA A CA 1
ATOM 905 C C . ALA A 1 122 ? -7.275 2.656 17.897 1.00 95.12 122 ALA A C 1
ATOM 907 O O . ALA A 1 122 ? -7.516 2.778 19.098 1.00 95.12 122 ALA A O 1
ATOM 908 N N . LEU A 1 123 ? -8.163 2.129 17.052 1.00 92.38 123 LEU A N 1
ATOM 909 C CA . LEU A 1 123 ? -9.446 1.584 17.493 1.00 92.38 123 LEU A CA 1
ATOM 910 C C . LEU A 1 123 ? -9.261 0.304 18.323 1.00 92.38 123 LEU A C 1
ATOM 912 O O . LEU A 1 123 ? -9.876 0.170 19.378 1.00 92.38 123 LEU A O 1
ATOM 916 N N . HIS A 1 124 ? -8.350 -0.591 17.930 1.00 91.69 124 HIS A N 1
ATOM 917 C CA . HIS A 1 124 ? -8.001 -1.773 18.728 1.00 91.69 124 HIS A CA 1
ATOM 918 C C . HIS A 1 124 ? -7.365 -1.424 20.081 1.00 91.69 124 HIS A C 1
ATOM 920 O O . HIS A 1 124 ? -7.615 -2.111 21.068 1.00 91.69 124 HIS A O 1
ATOM 926 N N . LEU A 1 125 ? -6.592 -0.339 20.171 1.00 93.56 125 LEU A N 1
ATOM 927 C CA . LEU A 1 125 ? -5.986 0.124 21.425 1.00 93.56 125 LEU A CA 1
ATOM 928 C C . LEU A 1 125 ? -7.014 0.547 22.485 1.00 93.56 125 LEU A C 1
ATOM 930 O O . LEU A 1 125 ? -6.684 0.584 23.672 1.00 93.56 125 LEU A O 1
ATOM 934 N N . ARG A 1 126 ? -8.255 0.839 22.077 1.00 89.00 126 ARG A N 1
ATOM 935 C CA . ARG A 1 126 ? -9.377 1.136 22.984 1.00 89.00 126 ARG A CA 1
ATOM 936 C C . ARG A 1 126 ? -9.980 -0.126 23.607 1.00 89.00 126 ARG A C 1
ATOM 938 O O . ARG A 1 126 ? -10.774 -0.022 24.536 1.00 89.00 126 ARG A O 1
ATOM 945 N N . GLN A 1 127 ? -9.614 -1.305 23.106 1.00 86.12 127 GLN A N 1
ATOM 946 C CA . GLN A 1 127 ? -10.124 -2.591 23.562 1.00 86.12 127 GLN A CA 1
ATOM 947 C C . GLN A 1 127 ? -9.218 -3.192 24.652 1.00 86.12 127 GLN A C 1
ATOM 949 O O . GLN A 1 127 ? -7.993 -3.055 24.585 1.00 86.12 127 GLN A O 1
ATOM 954 N N . PRO A 1 128 ? -9.780 -3.884 25.659 1.00 86.38 128 PRO A N 1
ATOM 955 C CA . PRO A 1 128 ? -8.989 -4.507 26.716 1.00 86.38 128 PRO A CA 1
ATOM 956 C C . PRO A 1 128 ? -8.275 -5.789 26.249 1.00 86.38 128 PRO A C 1
ATOM 958 O O . PRO A 1 128 ? -8.632 -6.414 25.247 1.00 86.38 128 PRO A O 1
AT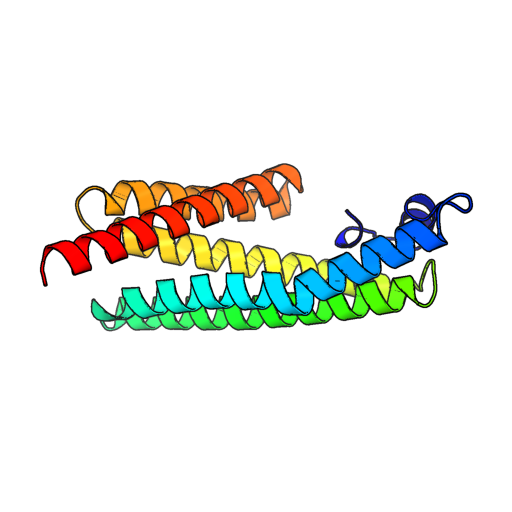OM 961 N N . GLY A 1 129 ? -7.277 -6.213 27.031 1.00 90.00 129 GLY A N 1
ATOM 962 C CA . GLY A 1 129 ? -6.592 -7.499 26.869 1.00 90.00 129 GLY A CA 1
ATOM 963 C C . GLY A 1 129 ? -5.677 -7.574 25.644 1.00 90.00 129 GLY A C 1
ATOM 964 O O . GLY A 1 129 ? -5.032 -6.596 25.265 1.00 90.00 129 GLY A O 1
ATOM 965 N N . TRP A 1 130 ? -5.616 -8.754 25.019 1.00 89.94 130 TRP A N 1
ATOM 966 C CA . TRP A 1 130 ? -4.720 -9.037 23.890 1.00 89.94 130 TRP A CA 1
ATOM 967 C C . TRP A 1 130 ? -4.964 -8.124 22.676 1.00 89.94 130 TRP A C 1
ATOM 969 O O . TRP A 1 130 ? -4.034 -7.833 21.925 1.00 89.94 130 TRP A O 1
ATOM 979 N N . ARG A 1 131 ? -6.191 -7.606 22.513 1.00 88.44 131 ARG A N 1
ATOM 980 C CA . ARG A 1 131 ? -6.545 -6.673 21.431 1.00 88.44 131 ARG A CA 1
ATOM 981 C C . ARG A 1 131 ? -5.721 -5.391 21.475 1.00 88.44 131 ARG A C 1
ATOM 983 O O . ARG A 1 131 ? -5.435 -4.830 20.425 1.00 88.44 131 ARG A O 1
ATOM 990 N N . LYS A 1 132 ? -5.285 -4.965 22.663 1.00 92.56 132 LYS A N 1
ATOM 991 C CA . LYS A 1 132 ? -4.409 -3.803 22.825 1.00 92.56 132 LYS A CA 1
ATOM 992 C C . LYS A 1 132 ? -3.011 -4.059 22.258 1.00 92.56 132 LYS A C 1
ATOM 994 O O . LYS A 1 132 ? -2.453 -3.181 21.612 1.00 92.56 132 LYS A O 1
ATOM 999 N N . LEU A 1 133 ? -2.467 -5.262 22.454 1.00 93.12 133 LEU A N 1
ATOM 1000 C CA . LEU A 1 133 ? -1.171 -5.654 21.884 1.00 93.12 133 LEU A CA 1
ATOM 1001 C C . LEU A 1 133 ? -1.250 -5.733 20.358 1.00 93.12 133 LEU A C 1
ATOM 1003 O O . LEU A 1 133 ? -0.396 -5.178 19.674 1.00 93.12 133 LEU A O 1
ATOM 1007 N N . ALA A 1 134 ? -2.320 -6.341 19.833 1.00 93.19 134 ALA A N 1
ATOM 1008 C CA . ALA A 1 134 ? -2.589 -6.336 18.399 1.00 93.19 134 ALA A CA 1
ATOM 1009 C C . ALA A 1 134 ? -2.715 -4.899 17.869 1.00 93.19 134 ALA A C 1
ATOM 1011 O O . ALA A 1 134 ? -2.048 -4.541 16.907 1.00 93.19 134 ALA A O 1
ATOM 1012 N N . GLY A 1 135 ? -3.484 -4.040 18.544 1.00 95.06 135 GLY A N 1
ATOM 1013 C CA . GLY A 1 135 ? -3.635 -2.633 18.174 1.00 95.06 135 GLY A CA 1
ATOM 1014 C C . GLY A 1 135 ? -2.320 -1.856 18.157 1.00 95.06 135 GLY A C 1
ATOM 1015 O O . GLY A 1 135 ? -2.099 -1.072 17.239 1.00 95.06 135 GLY A O 1
ATOM 1016 N N . ALA A 1 136 ? -1.426 -2.107 19.118 1.00 96.62 136 ALA A N 1
ATOM 1017 C CA . ALA A 1 136 ? -0.096 -1.502 19.153 1.00 96.62 136 ALA A CA 1
ATOM 1018 C C . ALA A 1 136 ? 0.767 -1.947 17.964 1.00 96.62 136 ALA A C 1
ATOM 1020 O O . ALA A 1 136 ? 1.399 -1.105 17.332 1.00 96.62 136 ALA A O 1
ATOM 1021 N N . ALA A 1 137 ? 0.760 -3.241 17.629 1.00 97.06 137 ALA A N 1
ATOM 1022 C CA . ALA A 1 137 ? 1.488 -3.762 16.473 1.00 97.06 137 ALA A CA 1
ATOM 1023 C C . ALA A 1 137 ? 0.940 -3.199 15.151 1.00 97.06 137 ALA A C 1
ATOM 1025 O O . ALA A 1 137 ? 1.717 -2.768 14.304 1.00 97.06 137 ALA A O 1
ATOM 1026 N N . ILE A 1 138 ? -0.388 -3.128 15.002 1.00 97.69 138 ILE A N 1
ATOM 1027 C CA . ILE A 1 138 ? -1.040 -2.583 13.803 1.00 97.69 138 ILE A CA 1
ATOM 1028 C C . ILE A 1 138 ? -0.738 -1.088 13.653 1.00 97.69 138 ILE A C 1
ATOM 1030 O O . ILE A 1 138 ? -0.288 -0.653 12.597 1.00 97.69 138 ILE A O 1
ATOM 1034 N N . ALA A 1 139 ? -0.936 -0.299 14.715 1.00 97.56 139 ALA A N 1
ATOM 1035 C CA . ALA A 1 139 ? -0.659 1.135 14.682 1.00 97.56 139 ALA A CA 1
ATOM 1036 C C . ALA A 1 139 ? 0.834 1.419 14.468 1.00 97.56 139 ALA A C 1
ATOM 1038 O O . ALA A 1 139 ? 1.181 2.309 13.699 1.00 97.56 139 ALA A O 1
ATOM 1039 N N . GLY A 1 140 ? 1.712 0.650 15.117 1.00 97.56 140 GLY A N 1
ATOM 1040 C CA . GLY A 1 140 ? 3.158 0.743 14.936 1.00 97.56 140 GLY A CA 1
ATOM 1041 C C . GLY A 1 140 ? 3.586 0.419 13.505 1.00 97.56 140 GLY A C 1
ATOM 1042 O O . GLY A 1 140 ? 4.372 1.167 12.935 1.00 97.56 140 GLY A O 1
ATOM 1043 N N . GLY A 1 141 ? 3.025 -0.635 12.903 1.00 97.25 141 GLY A N 1
ATOM 1044 C CA . GLY A 1 141 ? 3.256 -0.985 11.500 1.00 97.25 141 GLY A CA 1
ATOM 1045 C C . GLY A 1 141 ? 2.796 0.113 10.539 1.00 97.25 141 GLY A C 1
ATOM 1046 O O . GLY A 1 141 ? 3.580 0.555 9.702 1.00 97.25 141 GLY A O 1
ATOM 1047 N N . GLY A 1 142 ? 1.585 0.648 10.728 1.00 97.00 142 GLY A N 1
ATOM 1048 C CA . GLY A 1 142 ? 1.074 1.756 9.915 1.00 97.00 142 GLY A CA 1
ATOM 1049 C C . GLY A 1 142 ? 1.909 3.036 10.052 1.00 97.00 142 GLY A C 1
ATOM 1050 O O . GLY A 1 142 ? 2.243 3.671 9.054 1.00 97.00 142 GLY A O 1
ATOM 1051 N N . LEU A 1 143 ? 2.331 3.394 11.273 1.00 97.44 143 LEU A N 1
ATOM 1052 C CA . LEU A 1 143 ? 3.239 4.525 11.509 1.00 97.44 143 LEU A CA 1
ATOM 1053 C C . LEU A 1 143 ? 4.609 4.307 10.860 1.00 97.44 143 LEU A C 1
ATOM 1055 O O . LEU A 1 143 ? 5.161 5.238 10.277 1.00 97.44 143 LEU A O 1
ATOM 1059 N N . LEU A 1 144 ? 5.148 3.089 10.939 1.00 97.12 144 LEU A N 1
ATOM 1060 C CA . LEU A 1 144 ? 6.405 2.731 10.289 1.00 97.12 144 LEU A CA 1
ATOM 1061 C C . LEU A 1 144 ? 6.280 2.816 8.764 1.00 97.12 144 LEU A C 1
ATOM 1063 O O . LEU A 1 144 ? 7.189 3.324 8.114 1.00 97.12 144 LEU A O 1
ATOM 1067 N N . SER A 1 145 ? 5.137 2.402 8.211 1.00 96.19 145 SER A N 1
ATOM 1068 C CA . SER A 1 145 ? 4.839 2.502 6.782 1.00 96.19 145 SER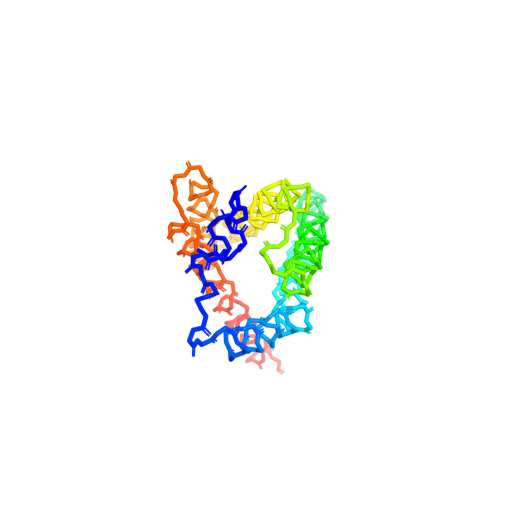 A CA 1
ATOM 1069 C C . SER A 1 145 ? 4.806 3.962 6.313 1.00 96.19 145 SER A C 1
ATOM 1071 O O . SER A 1 145 ? 5.488 4.343 5.358 1.00 96.19 145 SER A O 1
ATOM 1073 N N . LEU A 1 146 ? 4.105 4.819 7.064 1.00 96.12 146 LEU A N 1
ATOM 1074 C CA . LEU A 1 146 ? 4.053 6.264 6.825 1.00 96.12 146 LEU A CA 1
ATOM 1075 C C . LEU A 1 146 ? 5.431 6.927 6.939 1.00 96.12 146 LEU A C 1
ATOM 1077 O O . LEU A 1 146 ? 5.774 7.774 6.116 1.00 96.12 146 LEU A O 1
ATOM 1081 N N . ALA A 1 147 ? 6.236 6.540 7.931 1.00 95.25 147 ALA A N 1
ATOM 1082 C CA . ALA A 1 147 ? 7.607 7.022 8.060 1.00 95.25 147 ALA A CA 1
ATOM 1083 C C . ALA A 1 147 ? 8.475 6.553 6.880 1.00 95.25 147 ALA A C 1
ATOM 1085 O O . ALA A 1 147 ? 9.229 7.342 6.312 1.00 95.25 147 ALA A O 1
ATOM 1086 N N . GLY A 1 148 ? 8.323 5.295 6.458 1.00 93.56 148 GLY A N 1
ATOM 1087 C CA . GLY A 1 148 ? 8.997 4.728 5.294 1.00 93.56 148 GLY A CA 1
ATOM 1088 C C . GLY A 1 148 ? 8.710 5.501 4.010 1.00 93.56 148 GLY A C 1
ATOM 1089 O O . GLY A 1 148 ? 9.627 5.751 3.233 1.00 93.56 148 GLY A O 1
ATOM 1090 N N . LEU A 1 149 ? 7.485 6.005 3.833 1.00 91.75 149 LEU A N 1
ATOM 1091 C CA . LEU A 1 149 ? 7.133 6.849 2.687 1.00 91.75 149 LEU A CA 1
ATOM 1092 C C . LEU A 1 149 ? 8.015 8.106 2.562 1.00 91.75 149 LEU A C 1
ATOM 1094 O O . LEU A 1 149 ? 8.262 8.577 1.450 1.00 91.75 149 LEU A O 1
ATOM 1098 N N . ALA A 1 150 ? 8.496 8.641 3.688 1.00 89.75 150 ALA A N 1
ATOM 1099 C CA . ALA A 1 150 ? 9.402 9.787 3.728 1.00 89.75 150 ALA A CA 1
ATOM 1100 C C . ALA A 1 150 ? 10.891 9.394 3.723 1.00 89.75 150 ALA A C 1
ATOM 1102 O O . ALA A 1 150 ? 11.724 10.203 3.317 1.00 89.75 150 ALA A O 1
ATOM 1103 N N . ILE A 1 151 ? 11.227 8.184 4.183 1.00 91.06 151 ILE A N 1
ATOM 1104 C CA . ILE A 1 151 ? 12.610 7.746 4.419 1.00 91.06 151 ILE A CA 1
ATOM 1105 C C . ILE A 1 151 ? 13.088 6.789 3.321 1.00 91.06 151 ILE A C 1
ATOM 1107 O O . ILE A 1 151 ? 14.003 7.123 2.572 1.00 91.06 151 ILE A O 1
ATOM 1111 N N . ASN A 1 152 ? 12.516 5.583 3.250 1.00 89.62 152 ASN A N 1
ATOM 1112 C CA . ASN A 1 152 ? 12.889 4.557 2.280 1.00 89.62 152 ASN A CA 1
ATOM 1113 C C . ASN A 1 152 ? 11.795 3.483 2.109 1.00 89.62 152 ASN A C 1
ATOM 1115 O O . ASN A 1 152 ? 10.956 3.249 2.981 1.00 89.62 152 ASN A O 1
ATOM 1119 N N . HIS A 1 153 ? 11.854 2.790 0.972 1.00 85.88 153 HIS A N 1
ATOM 1120 C CA . HIS A 1 153 ? 10.885 1.760 0.601 1.00 85.88 153 HIS A CA 1
ATOM 1121 C C . HIS A 1 153 ? 10.918 0.516 1.506 1.00 85.88 153 HIS A C 1
ATOM 1123 O O . HIS A 1 153 ? 9.879 -0.097 1.731 1.00 85.88 153 HIS A O 1
ATOM 1129 N N . GLU A 1 154 ? 12.073 0.146 2.059 1.00 91.75 154 GLU A N 1
ATOM 1130 C CA . GLU A 1 154 ? 12.195 -1.043 2.915 1.00 91.75 154 GLU A CA 1
ATOM 1131 C C . GLU A 1 154 ? 11.379 -0.896 4.204 1.00 91.75 154 GLU A C 1
ATOM 1133 O O . GLU A 1 154 ? 10.632 -1.800 4.575 1.00 91.75 154 GLU A O 1
ATOM 1138 N N . LEU A 1 155 ? 11.455 0.271 4.853 1.00 93.50 155 LEU A N 1
ATOM 1139 C CA . LEU A 1 155 ? 10.657 0.591 6.038 1.00 93.50 155 LEU A CA 1
ATOM 1140 C C . LEU A 1 155 ? 9.165 0.651 5.719 1.00 93.50 155 LEU A C 1
ATOM 1142 O O . LEU A 1 155 ? 8.351 0.214 6.532 1.00 93.50 155 LEU A O 1
ATOM 1146 N N . LEU A 1 156 ? 8.815 1.152 4.531 1.00 92.88 156 LEU A N 1
ATOM 1147 C CA . LEU A 1 156 ? 7.436 1.183 4.054 1.00 92.88 156 LEU A CA 1
ATOM 1148 C C . LEU A 1 156 ? 6.865 -0.241 3.981 1.00 92.88 156 LEU A C 1
ATOM 1150 O O . LEU A 1 156 ? 5.835 -0.532 4.593 1.00 92.88 156 LEU A O 1
ATOM 1154 N N . MET A 1 157 ? 7.575 -1.148 3.305 1.00 93.00 157 MET A N 1
ATOM 1155 C CA . MET A 1 157 ? 7.147 -2.541 3.148 1.00 93.00 157 MET A CA 1
ATOM 1156 C C . MET A 1 157 ? 7.149 -3.303 4.474 1.00 93.00 157 MET A C 1
ATOM 1158 O O . MET A 1 157 ? 6.229 -4.078 4.744 1.00 93.00 157 MET A O 1
ATOM 1162 N N . LEU A 1 158 ? 8.148 -3.068 5.329 1.00 95.38 158 LEU A N 1
ATOM 1163 C CA . LEU A 1 158 ? 8.222 -3.676 6.654 1.00 95.38 158 LEU A CA 1
ATOM 1164 C C . LEU A 1 158 ? 7.040 -3.246 7.529 1.00 95.38 158 LEU A C 1
ATOM 1166 O O . LEU A 1 158 ? 6.396 -4.094 8.145 1.00 95.38 158 LEU A O 1
ATOM 1170 N N . GLY A 1 159 ? 6.731 -1.947 7.555 1.00 95.06 159 GLY A N 1
ATOM 1171 C CA . GLY A 1 159 ? 5.611 -1.396 8.311 1.00 95.06 159 GLY A CA 1
ATOM 1172 C C . GLY A 1 159 ? 4.274 -2.001 7.896 1.00 95.06 159 GLY A C 1
ATOM 1173 O O . GLY A 1 159 ? 3.566 -2.553 8.743 1.00 95.06 159 GLY A O 1
ATOM 1174 N N . GLY A 1 160 ? 3.983 -1.991 6.590 1.00 93.25 160 GLY A N 1
ATOM 1175 C CA . GLY A 1 160 ? 2.772 -2.613 6.048 1.00 93.25 160 GLY A CA 1
ATOM 1176 C C . GLY A 1 160 ? 2.703 -4.117 6.336 1.00 93.25 160 GLY A C 1
ATOM 1177 O O . GLY A 1 160 ? 1.657 -4.630 6.723 1.00 93.25 160 GLY A O 1
ATOM 1178 N N . THR A 1 161 ? 3.830 -4.834 6.251 1.00 95.19 161 THR A N 1
ATOM 1179 C CA . THR A 1 161 ? 3.882 -6.273 6.572 1.00 95.19 161 THR A CA 1
ATOM 1180 C C . THR A 1 161 ? 3.544 -6.538 8.040 1.00 95.19 161 THR A C 1
ATOM 1182 O O . THR A 1 161 ? 2.737 -7.421 8.339 1.00 95.19 161 THR A O 1
ATOM 1185 N N . VAL A 1 162 ? 4.124 -5.768 8.966 1.00 96.50 162 VAL A N 1
ATOM 1186 C CA . VAL A 1 162 ? 3.845 -5.891 10.406 1.00 96.50 162 VAL A CA 1
ATOM 1187 C C . VAL A 1 162 ? 2.368 -5.631 10.694 1.00 96.50 162 VAL A C 1
ATOM 1189 O O . VAL A 1 162 ? 1.734 -6.424 11.397 1.00 96.50 162 VAL A O 1
ATOM 1192 N N . ALA A 1 163 ? 1.805 -4.558 10.133 1.00 95.94 163 ALA A N 1
ATOM 1193 C CA . ALA A 1 163 ? 0.399 -4.226 10.317 1.00 95.94 163 ALA A CA 1
ATOM 1194 C C . ALA A 1 163 ? -0.522 -5.309 9.739 1.00 95.94 163 ALA A C 1
ATOM 1196 O O . ALA A 1 163 ? -1.412 -5.793 10.439 1.00 95.94 163 ALA A O 1
ATOM 1197 N N . PHE A 1 164 ? -0.266 -5.758 8.511 1.00 94.06 164 PHE A N 1
ATOM 1198 C CA . PHE A 1 164 ? -1.036 -6.805 7.845 1.00 94.06 164 PHE A CA 1
ATOM 1199 C C . PHE A 1 164 ? -1.053 -8.121 8.631 1.00 94.06 164 PHE A C 1
ATOM 1201 O O . PHE A 1 164 ? -2.126 -8.667 8.903 1.00 94.06 164 PHE A O 1
ATOM 1208 N N . VAL A 1 165 ? 0.115 -8.613 9.056 1.00 95.50 165 VAL A N 1
ATOM 1209 C CA . VAL A 1 165 ? 0.217 -9.850 9.847 1.00 95.50 165 VAL A CA 1
ATOM 1210 C C . VAL A 1 165 ? -0.530 -9.703 11.172 1.00 95.50 165 VAL A C 1
ATOM 1212 O O . VAL A 1 165 ? -1.278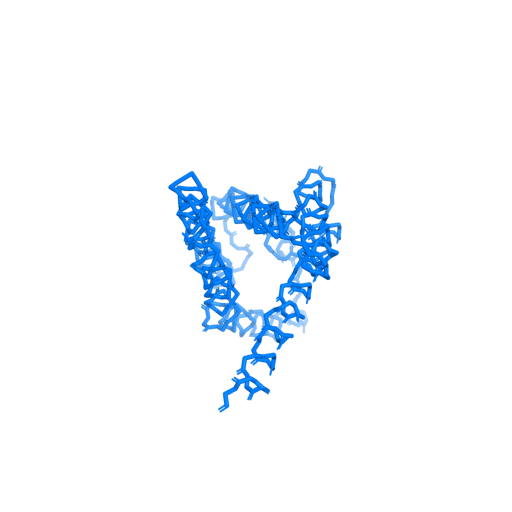 -10.602 11.560 1.00 95.50 165 VAL A O 1
ATOM 1215 N N . ALA A 1 166 ? -0.396 -8.561 11.850 1.00 95.50 166 ALA A N 1
ATOM 1216 C CA . ALA A 1 166 ? -1.107 -8.311 13.098 1.00 95.50 166 ALA A CA 1
ATOM 1217 C C . ALA A 1 166 ? -2.637 -8.260 12.907 1.00 95.50 166 ALA A C 1
ATOM 1219 O O . ALA A 1 166 ? -3.367 -8.806 13.739 1.00 95.50 166 ALA A O 1
ATOM 1220 N N . ILE A 1 167 ? -3.130 -7.681 11.803 1.00 94.69 167 ILE A N 1
ATOM 1221 C CA . ILE A 1 167 ? -4.558 -7.691 11.442 1.00 94.69 167 ILE A CA 1
ATOM 1222 C C . ILE A 1 167 ? -5.045 -9.124 11.203 1.00 94.69 167 ILE A C 1
ATOM 1224 O O . ILE A 1 167 ? -6.081 -9.503 11.750 1.00 94.69 167 ILE A O 1
ATOM 1228 N N . ILE A 1 168 ? -4.305 -9.934 10.435 1.00 93.31 168 ILE A N 1
ATOM 1229 C CA . ILE A 1 168 ? -4.666 -11.335 10.165 1.00 93.31 168 ILE A CA 1
ATOM 1230 C C . ILE A 1 168 ? -4.747 -12.135 11.461 1.00 93.31 168 ILE A C 1
ATOM 1232 O O . ILE A 1 168 ? -5.747 -12.810 11.702 1.00 93.31 168 ILE A O 1
ATOM 1236 N N . LEU A 1 169 ? -3.725 -12.044 12.314 1.00 92.25 169 LEU A N 1
ATOM 1237 C CA . LEU A 1 169 ? -3.702 -12.761 13.587 1.00 92.25 169 LEU A CA 1
ATOM 1238 C C . LEU A 1 169 ? -4.871 -12.336 14.480 1.00 92.25 169 LEU A C 1
ATOM 1240 O O . LEU A 1 169 ? -5.560 -13.189 15.040 1.00 92.25 169 LEU A O 1
ATOM 1244 N N . ALA A 1 170 ? -5.152 -11.033 14.564 1.00 90.81 170 ALA A N 1
ATOM 1245 C CA . ALA A 1 170 ? -6.287 -10.532 15.328 1.00 90.81 170 ALA A CA 1
ATOM 1246 C C . ALA A 1 170 ? -7.626 -11.042 14.771 1.00 90.81 170 ALA A C 1
ATOM 1248 O O . ALA A 1 170 ? -8.475 -11.509 15.533 1.00 90.81 170 ALA A O 1
ATOM 1249 N N . ALA A 1 171 ? -7.812 -11.001 13.451 1.00 89.19 171 ALA A N 1
ATOM 1250 C CA . ALA A 1 171 ? -9.011 -11.509 12.797 1.00 89.19 171 ALA A CA 1
ATOM 1251 C C . ALA A 1 171 ? -9.192 -13.017 13.037 1.00 89.19 171 ALA A C 1
ATOM 1253 O O . ALA A 1 171 ? -10.298 -13.461 13.351 1.00 89.19 171 ALA A O 1
ATOM 1254 N N . TRP A 1 172 ? -8.109 -13.793 12.961 1.00 89.44 172 TRP A N 1
ATOM 1255 C CA . TRP A 1 172 ? -8.137 -15.241 13.143 1.00 89.44 172 TRP A CA 1
ATOM 1256 C C . TRP A 1 172 ? -8.485 -15.644 14.580 1.00 89.44 172 TRP A C 1
ATOM 1258 O O . TRP A 1 172 ? -9.388 -16.455 14.787 1.00 89.44 172 TRP A O 1
ATOM 1268 N N . VAL A 1 173 ? -7.863 -15.010 15.580 1.00 88.06 173 VAL A N 1
ATOM 1269 C CA . VAL A 1 173 ? -8.186 -15.232 17.002 1.00 88.06 173 VAL A CA 1
ATOM 1270 C C . VAL A 1 173 ? -9.656 -14.912 17.287 1.00 88.06 173 VAL A C 1
ATOM 1272 O O . VAL A 1 173 ? -10.334 -15.656 17.997 1.00 88.06 173 VAL A O 1
ATOM 1275 N N . LEU A 1 174 ? -10.185 -13.829 16.707 1.00 85.31 174 LEU A N 1
ATOM 1276 C CA . LEU A 1 174 ? -11.595 -13.460 16.864 1.00 85.31 174 LEU A CA 1
ATOM 1277 C C . LEU A 1 174 ? -12.550 -14.442 16.185 1.00 85.31 174 LEU A C 1
ATOM 1279 O O . LEU A 1 174 ? -13.633 -14.692 16.717 1.00 85.31 174 LEU A O 1
ATOM 1283 N N . ALA A 1 175 ? -12.173 -14.983 15.028 1.00 85.44 175 ALA A N 1
ATOM 1284 C CA . ALA A 1 175 ? -12.964 -15.984 14.324 1.00 85.44 175 ALA A CA 1
ATOM 1285 C C . ALA A 1 175 ? -13.054 -17.291 15.130 1.00 85.44 175 ALA A C 1
ATOM 1287 O O . ALA A 1 175 ? -14.158 -17.785 15.356 1.00 85.44 175 ALA A O 1
ATOM 1288 N N . LEU A 1 176 ? -11.923 -17.792 15.638 1.00 85.69 176 LEU A N 1
ATOM 1289 C CA . LEU A 1 176 ? -11.870 -19.013 16.451 1.00 85.69 176 LEU A CA 1
ATOM 1290 C C . LEU A 1 176 ? -12.614 -18.855 17.784 1.00 85.69 176 LEU A C 1
ATOM 1292 O O . LEU A 1 176 ? -13.388 -19.726 18.174 1.00 85.69 176 LEU A O 1
ATOM 1296 N N . GLY A 1 177 ? -12.446 -17.715 18.462 1.00 78.50 177 GLY A N 1
ATOM 1297 C CA . GLY A 1 177 ? -13.121 -17.451 19.736 1.00 78.50 177 GLY A CA 1
ATOM 1298 C C . GLY A 1 177 ? -14.649 -17.392 19.629 1.00 78.50 177 GLY A C 1
ATOM 1299 O O . GLY A 1 177 ? -15.338 -17.738 20.583 1.00 78.50 177 GLY A O 1
ATOM 1300 N N . ARG A 1 178 ? -15.197 -16.993 18.471 1.00 73.25 178 ARG A N 1
ATOM 1301 C CA . ARG A 1 178 ? -16.650 -17.032 18.220 1.00 73.25 178 ARG A CA 1
ATOM 1302 C C . ARG A 1 178 ? -17.180 -18.448 18.021 1.00 73.25 178 ARG A C 1
ATOM 1304 O O . ARG A 1 178 ? -18.303 -18.709 18.422 1.00 73.25 178 ARG A O 1
ATOM 1311 N N . GLN A 1 179 ? -16.393 -19.333 17.412 1.00 63.47 179 GLN A N 1
ATOM 1312 C CA . GLN A 1 179 ? -16.787 -20.728 17.193 1.00 63.47 179 GLN A CA 1
ATOM 1313 C C . GLN A 1 179 ? -16.769 -21.549 18.484 1.00 63.47 179 GLN A C 1
ATOM 1315 O O . GLN A 1 179 ? -17.585 -22.441 18.636 1.00 63.47 179 GLN A O 1
ATOM 1320 N N . ALA A 1 180 ? -15.874 -21.237 19.423 1.00 59.03 180 ALA A N 1
ATOM 1321 C CA . ALA A 1 180 ? -15.798 -21.937 20.708 1.00 59.03 180 ALA A CA 1
ATOM 1322 C C . ALA A 1 180 ? -16.911 -21.547 21.706 1.00 59.03 180 ALA A C 1
ATOM 1324 O O . ALA A 1 180 ? -17.063 -22.202 22.732 1.00 59.03 180 ALA A O 1
ATOM 1325 N N . GLY A 1 181 ? -17.641 -20.457 21.442 1.00 50.06 181 GLY A N 1
ATOM 1326 C CA . GLY A 1 181 ? -18.738 -19.959 22.281 1.00 50.06 181 GLY A CA 1
ATOM 1327 C C . GLY A 1 181 ? -20.133 -20.099 21.660 1.00 50.06 181 GLY A C 1
ATOM 1328 O O . GLY A 1 181 ? -21.075 -19.528 22.208 1.00 50.06 181 GLY A O 1
ATOM 1329 N N . ALA A 1 182 ? -20.245 -20.787 20.519 1.00 45.53 182 ALA A N 1
ATOM 1330 C CA . ALA A 1 182 ? -21.490 -21.147 19.837 1.00 45.53 182 ALA A CA 1
ATOM 1331 C C . ALA A 1 182 ? -21.714 -22.659 19.956 1.00 45.53 182 ALA A C 1
ATOM 1333 O O . ALA A 1 182 ? -22.895 -23.059 20.039 1.00 45.53 182 ALA A O 1
#

Sequence (182 aa):
AFEMVRHPAEVAAQFMPGCRDQAVAAQTKGLWLDILGFVPVYSALLILTLGALMRESAQVRRLALAGIAAVVVAALADQWENSRLLAILATLPGDQATIDQLIPAVRTKFGLLGLAEVLIGALHLRQPGWRKLAGAAIAGGGLLSLAGLAINHELLMLGGTVAFVAIILAAWVLALGRQAGA

Radius of gyration: 18.53 Å; chains: 1; bounding box: 40×34×52 Å

Secondary structure (DSSP, 8-state):
-GGG--SHHHHHHHS-TTTHHHHHHHHHHHHHHIIIIIHHHHHHHHHHHHHHHTTS-HHHHHHHHHHHHHHHHHHHHHHHHHHHHHHHHHTTT--HHHHHTHHHHHHHHHHHHHHHHHHHHHHHTTS-THHHHHHHHHHHHHHHHHHHHHH-HHHHHHHHHHHHHHHHHHHHHHHHHHHTT-

Foldseek 3Di:
DLLPDQDLVVLCVQQDPVCNVVSLVVVLVVLVCCLPPVLVVVLVLLLVLLVVLLPPDPVSVVLSVVLNVLSVQLSVLSNLSSVLSNVCSVVHVDDNVSSVSSLVSVLSNLLSLLVSQLSSLVSLCVDDDPSVVLSCQSNQLSVQLNVCSVPHDVSNVSSSVSNSVSSVVVVVVVVVVVVVVD